Protein AF-A0A7V9DVL8-F1 (afdb_monomer)

Radius of gyration: 17.68 Å; Cα contacts (8 Å, |Δi|>4): 114; chains: 1; bounding box: 41×31×51 Å

Sequence (96 aa):
MAEYKSVVVWSRDGAAFTDNRYSRSHRWHFDGGVEVPASSSPHVIPVPMSVEAAVDPEEAFVASLSSCHMLWFLSIAARRGFVVDHYQDEAVGVMA

pLDDT: mean 96.34, std 3.74, range [75.19, 98.81]

Solvent-accessible surface area (backbone atoms only — not comparable to full-atom values): 6070 Å² total; per-residue (Å²): 136,88,86,88,64,75,48,78,50,74,70,69,87,85,45,65,61,92,78,71,68,40,67,43,53,30,37,38,37,39,87,90,72,52,72,42,59,25,18,45,45,58,90,81,39,54,73,82,28,20,39,89,93,29,52,22,66,69,58,51,52,44,50,52,52,52,49,53,51,48,55,53,50,51,56,52,38,52,77,70,72,49,85,80,92,76,87,87,82,90,83,82,77,86,89,132

Mean predicted aligned error: 3.15 Å

Foldseek 3Di:
DDDWDKDKDDDQVPPPPVVVQGAQWTWIAGPVGDIFTEGADCVVPNPPNTDPVGHHPQNVVQVVVVVVVVVVVVVVCVVVVHDDPDDDDPTDDDDD

Structure (mmCIF, N/CA/C/O backbone):
data_AF-A0A7V9DVL8-F1
#
_entry.id   AF-A0A7V9DVL8-F1
#
loop_
_atom_site.group_PDB
_atom_site.id
_atom_site.type_symbol
_atom_site.label_atom_id
_atom_site.label_alt_id
_atom_site.label_comp_id
_atom_site.label_asym_id
_atom_site.label_entity_id
_atom_site.label_seq_id
_atom_site.pdbx_PDB_ins_code
_atom_site.Cartn_x
_atom_site.Cartn_y
_atom_site.Cartn_z
_atom_site.occupancy
_atom_site.B_iso_or_equiv
_atom_site.auth_seq_id
_atom_site.auth_comp_id
_atom_site.auth_asym_id
_atom_site.auth_atom_id
_atom_site.pdbx_PDB_model_num
ATOM 1 N N . MET A 1 1 ? -6.594 22.025 8.265 1.00 75.19 1 MET A N 1
ATOM 2 C CA . MET A 1 1 ? -6.624 21.002 7.199 1.00 75.19 1 MET A CA 1
ATOM 3 C C . MET A 1 1 ? -5.408 20.122 7.383 1.00 75.19 1 MET A C 1
ATOM 5 O O . MET A 1 1 ? -4.374 20.653 7.768 1.00 75.19 1 MET A O 1
ATOM 9 N N . ALA A 1 2 ? -5.552 18.816 7.191 1.00 91.69 2 ALA A N 1
ATOM 10 C CA . ALA A 1 2 ? -4.414 17.907 7.139 1.00 91.69 2 ALA A CA 1
ATOM 11 C C . ALA A 1 2 ? -3.996 17.728 5.673 1.00 91.69 2 ALA A C 1
ATOM 13 O O . ALA A 1 2 ? -4.858 17.694 4.795 1.00 91.69 2 ALA A O 1
ATOM 14 N N . GLU A 1 3 ? -2.694 17.644 5.421 1.00 93.81 3 GLU A N 1
ATOM 15 C CA . GLU A 1 3 ? -2.133 17.278 4.119 1.00 93.81 3 GLU A CA 1
ATOM 16 C C . GLU A 1 3 ? -1.651 15.828 4.189 1.00 93.81 3 GLU A C 1
ATOM 18 O O . GLU A 1 3 ? -0.983 15.458 5.153 1.00 93.81 3 GLU A O 1
ATOM 23 N N . TYR A 1 4 ? -1.948 15.032 3.161 1.00 93.44 4 TYR A N 1
ATOM 24 C CA . TYR A 1 4 ? -1.483 13.650 3.028 1.00 93.44 4 TYR A CA 1
ATOM 25 C C . TYR A 1 4 ? -0.553 13.570 1.822 1.00 93.44 4 TYR A C 1
ATOM 27 O O . TYR A 1 4 ? -0.931 13.982 0.724 1.00 93.44 4 TYR A O 1
ATOM 35 N N . LYS A 1 5 ? 0.681 13.103 2.031 1.00 94.38 5 LYS A N 1
ATOM 36 C CA . LYS A 1 5 ? 1.742 13.131 1.017 1.00 94.38 5 LYS A CA 1
ATOM 37 C C . LYS A 1 5 ? 2.255 11.728 0.735 1.00 94.38 5 LYS A C 1
ATOM 39 O O . LYS A 1 5 ? 2.477 10.944 1.652 1.00 94.38 5 LYS A O 1
ATOM 44 N N . SER A 1 6 ? 2.507 11.464 -0.540 1.00 96.44 6 SER A N 1
ATOM 45 C CA . SER A 1 6 ? 3.217 10.285 -1.027 1.00 96.44 6 SER A CA 1
ATOM 46 C C . SER A 1 6 ? 4.260 10.720 -2.049 1.00 96.44 6 SER A C 1
ATOM 48 O O . SER A 1 6 ? 3.981 11.581 -2.888 1.00 96.44 6 SER A O 1
ATOM 50 N N . VAL A 1 7 ? 5.442 10.114 -2.014 1.00 98.19 7 VAL A N 1
ATOM 51 C CA . VAL A 1 7 ? 6.477 10.298 -3.040 1.00 98.19 7 VAL A CA 1
ATOM 52 C C . VAL A 1 7 ? 6.571 9.021 -3.863 1.00 98.19 7 VAL A C 1
ATOM 54 O O . VAL A 1 7 ? 6.811 7.950 -3.317 1.00 98.19 7 VAL A O 1
ATOM 57 N N . VAL A 1 8 ? 6.389 9.134 -5.177 1.00 98.31 8 VAL A N 1
ATOM 58 C CA . VAL A 1 8 ? 6.447 8.007 -6.116 1.00 98.31 8 VAL A CA 1
ATOM 59 C C . VAL A 1 8 ? 7.752 8.096 -6.898 1.00 98.31 8 VAL A C 1
ATOM 61 O O . VAL A 1 8 ? 8.010 9.106 -7.554 1.00 98.31 8 VAL A O 1
ATOM 64 N N . VAL A 1 9 ? 8.586 7.059 -6.817 1.00 98.44 9 VAL A N 1
ATOM 65 C CA . VAL A 1 9 ? 9.924 7.042 -7.424 1.00 98.44 9 VAL A CA 1
ATOM 66 C C . VAL A 1 9 ? 10.057 5.859 -8.369 1.00 98.44 9 VAL A C 1
ATOM 68 O O . VAL A 1 9 ? 10.034 4.706 -7.943 1.00 98.44 9 VAL A O 1
ATOM 71 N N . TRP A 1 10 ? 10.255 6.162 -9.650 1.00 98.44 10 TRP A N 1
ATOM 72 C CA . TRP A 1 10 ? 10.603 5.201 -10.693 1.00 98.44 10 TRP A CA 1
ATOM 73 C C . TRP A 1 10 ? 11.944 5.588 -11.323 1.00 98.44 10 TRP A C 1
ATOM 75 O O . TRP A 1 10 ? 12.218 6.773 -11.533 1.00 98.44 10 TRP A O 1
ATOM 85 N N . SER A 1 11 ? 12.767 4.596 -11.657 1.00 97.44 11 SER A N 1
ATOM 86 C CA . SER A 1 11 ? 14.027 4.781 -12.375 1.00 97.44 11 SER A CA 1
ATOM 87 C C . SER A 1 11 ? 14.098 3.863 -13.592 1.00 97.44 11 SER A C 1
ATOM 89 O O . SER A 1 11 ? 13.636 2.728 -13.582 1.00 97.44 11 SER A O 1
ATOM 91 N N . ARG A 1 12 ? 14.701 4.366 -14.676 1.00 96.56 12 ARG A N 1
ATOM 92 C CA . ARG A 1 12 ? 14.847 3.616 -15.935 1.00 96.56 12 ARG A CA 1
ATOM 93 C C . ARG A 1 12 ? 15.810 2.434 -15.819 1.00 96.56 12 ARG A C 1
ATOM 95 O O . ARG A 1 12 ? 15.747 1.529 -16.643 1.00 96.56 12 ARG A O 1
ATOM 102 N N . ASP A 1 13 ? 16.761 2.505 -14.889 1.00 94.25 13 ASP 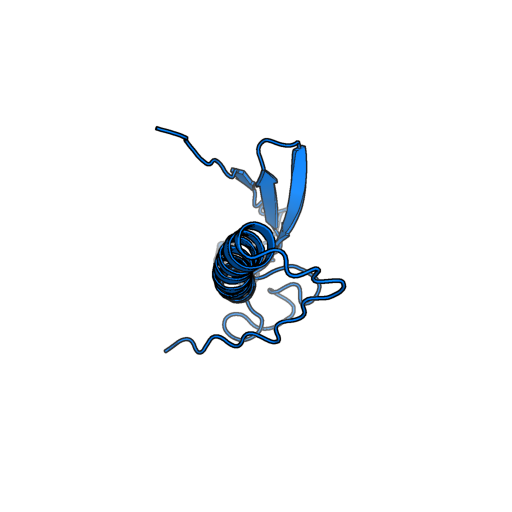A N 1
ATOM 103 C CA . ASP A 1 13 ? 17.800 1.492 -14.652 1.00 94.25 13 ASP A CA 1
ATOM 104 C C . ASP A 1 13 ? 18.501 1.015 -15.937 1.00 94.25 13 ASP A C 1
ATOM 106 O O . ASP A 1 13 ? 18.787 -0.159 -16.144 1.00 94.25 13 ASP A O 1
ATOM 110 N N . GLY A 1 14 ? 18.757 1.958 -16.850 1.00 94.19 14 GLY A N 1
ATOM 111 C CA . GLY A 1 14 ? 19.432 1.693 -18.122 1.00 94.19 14 GLY A CA 1
ATOM 112 C C . GLY A 1 14 ? 18.562 1.064 -19.218 1.00 94.19 14 GLY A C 1
ATOM 113 O O . GLY A 1 14 ? 19.019 1.009 -20.359 1.00 94.19 14 GLY A O 1
ATOM 114 N N . ALA A 1 15 ? 17.311 0.683 -18.939 1.00 95.31 15 ALA A N 1
ATOM 115 C CA . ALA A 1 15 ? 16.405 0.071 -19.914 1.00 95.31 15 ALA A CA 1
ATOM 116 C C . ALA A 1 15 ? 16.156 0.966 -21.141 1.00 95.31 15 ALA A C 1
ATOM 118 O O . ALA A 1 15 ? 16.073 2.194 -21.025 1.00 95.31 15 ALA A O 1
ATOM 119 N N . ALA A 1 16 ? 16.000 0.372 -22.326 1.00 95.75 16 ALA A N 1
ATOM 120 C CA . ALA A 1 16 ? 15.565 1.109 -23.509 1.00 95.75 16 ALA A CA 1
ATOM 121 C C . ALA A 1 16 ? 14.125 1.596 -23.278 1.00 95.75 16 ALA A C 1
ATOM 123 O O . ALA A 1 16 ? 13.196 0.810 -23.256 1.00 95.75 16 ALA A O 1
ATOM 124 N N . PHE A 1 17 ? 13.931 2.889 -23.019 1.00 96.38 17 PHE A N 1
ATOM 125 C CA . PHE A 1 17 ? 12.622 3.395 -22.589 1.00 96.38 17 PHE A CA 1
ATOM 126 C C . PHE A 1 17 ? 11.619 3.474 -23.744 1.00 96.38 17 PHE A C 1
ATOM 128 O O . PHE A 1 17 ? 10.450 3.125 -23.604 1.00 96.38 17 PHE A O 1
ATOM 135 N N . THR A 1 18 ? 12.091 3.911 -24.909 1.00 97.00 18 THR A N 1
ATOM 136 C CA . THR A 1 18 ? 11.251 4.209 -26.073 1.00 97.00 18 THR A CA 1
ATOM 137 C C . THR A 1 18 ? 10.719 2.972 -26.791 1.00 97.00 18 THR A C 1
ATOM 139 O O . THR A 1 18 ? 9.861 3.112 -27.655 1.00 97.00 18 THR A O 1
ATOM 142 N N . ASP A 1 19 ? 11.182 1.769 -26.437 1.00 96.06 19 ASP A N 1
ATOM 143 C CA . ASP A 1 19 ? 10.617 0.515 -26.947 1.00 96.06 19 ASP A CA 1
ATOM 144 C C . ASP A 1 19 ? 9.407 0.025 -26.128 1.00 96.06 19 ASP A C 1
ATOM 146 O O . ASP A 1 19 ? 8.808 -0.995 -26.462 1.00 96.06 19 ASP A O 1
ATOM 150 N N . ASN A 1 20 ? 9.045 0.767 -25.071 1.00 94.94 20 ASN A N 1
ATOM 151 C CA . ASN A 1 20 ? 7.929 0.508 -24.166 1.00 94.94 20 ASN A CA 1
ATOM 152 C C . ASN A 1 20 ? 8.023 -0.806 -23.359 1.00 94.94 20 ASN A C 1
ATOM 154 O O . ASN A 1 20 ? 7.037 -1.220 -22.746 1.00 94.94 20 ASN A O 1
ATOM 158 N N . ARG A 1 21 ? 9.195 -1.451 -23.288 1.00 95.00 21 ARG A N 1
ATOM 159 C CA . ARG A 1 21 ? 9.416 -2.727 -22.571 1.00 95.00 21 ARG A CA 1
ATOM 160 C C . ARG A 1 21 ? 10.155 -2.580 -21.239 1.00 95.00 21 ARG A C 1
ATOM 162 O O . ARG A 1 21 ? 10.619 -3.566 -20.675 1.00 95.00 21 ARG A O 1
ATOM 169 N N . TYR A 1 22 ? 10.276 -1.360 -20.725 1.00 96.12 22 TYR A N 1
ATOM 170 C CA . TYR A 1 22 ? 10.902 -1.087 -19.430 1.00 96.12 22 TYR A CA 1
ATOM 171 C C . TYR A 1 22 ? 10.104 -1.690 -18.255 1.00 96.12 22 TYR A C 1
ATOM 173 O O . TYR A 1 22 ? 8.904 -1.936 -18.359 1.00 96.12 22 TYR A O 1
ATOM 181 N N . SER A 1 23 ? 10.753 -1.921 -17.113 1.00 96.62 23 SER A N 1
ATOM 182 C CA . SER A 1 23 ? 10.055 -2.387 -15.907 1.00 96.62 23 SER A CA 1
ATOM 183 C C . SER A 1 23 ? 9.170 -1.286 -15.328 1.00 96.62 23 SER A C 1
ATOM 185 O O . SER A 1 23 ? 9.591 -0.134 -15.235 1.00 96.62 23 SER A O 1
ATOM 187 N N . ARG A 1 24 ? 7.955 -1.634 -14.904 1.00 97.62 24 ARG A N 1
ATOM 188 C CA . ARG A 1 24 ? 7.038 -0.747 -14.176 1.00 97.62 24 ARG A CA 1
ATOM 189 C C . ARG A 1 24 ? 7.245 -0.823 -12.666 1.00 97.62 24 ARG A C 1
ATOM 191 O O . ARG A 1 24 ? 6.515 -0.171 -11.930 1.00 97.62 24 ARG A O 1
ATOM 198 N N . SER A 1 25 ? 8.233 -1.589 -12.198 1.00 97.81 25 SER A N 1
ATOM 199 C CA . SER A 1 25 ? 8.653 -1.595 -10.795 1.00 97.81 25 SER A CA 1
ATOM 200 C C . SER A 1 25 ? 9.044 -0.192 -10.339 1.00 97.81 25 SER A C 1
ATOM 202 O O . SER A 1 25 ? 9.848 0.479 -10.985 1.00 97.81 25 SER A O 1
ATOM 204 N N . HIS A 1 26 ? 8.466 0.254 -9.236 1.00 98.44 26 HIS A N 1
ATOM 205 C CA . HIS A 1 26 ? 8.732 1.545 -8.621 1.00 98.44 26 HIS A CA 1
ATOM 206 C C . HIS A 1 26 ? 8.444 1.467 -7.120 1.00 98.44 26 HIS A C 1
ATOM 208 O O . HIS A 1 26 ? 8.091 0.409 -6.596 1.00 98.44 26 HIS A O 1
ATOM 214 N N . ARG A 1 27 ? 8.642 2.574 -6.401 1.00 98.44 27 ARG A N 1
ATOM 215 C CA . ARG A 1 27 ? 8.420 2.623 -4.951 1.00 98.44 27 ARG A CA 1
ATOM 216 C C . ARG A 1 27 ? 7.556 3.804 -4.552 1.00 98.44 27 ARG A C 1
ATOM 218 O O . ARG A 1 27 ? 7.674 4.888 -5.131 1.00 98.44 27 ARG A O 1
ATOM 225 N N . TRP A 1 28 ? 6.702 3.587 -3.560 1.00 98.56 28 TRP A N 1
ATOM 226 C CA . TRP A 1 28 ? 5.948 4.637 -2.880 1.00 98.56 28 TRP A CA 1
ATOM 227 C C . TRP A 1 28 ? 6.565 4.878 -1.510 1.00 98.56 28 TRP A C 1
ATOM 229 O O . TRP A 1 28 ? 6.734 3.940 -0.738 1.00 98.56 28 TRP A O 1
ATOM 239 N N . HIS A 1 29 ? 6.876 6.131 -1.200 1.00 98.06 29 HIS A N 1
ATOM 240 C CA . HIS A 1 29 ? 7.333 6.549 0.117 1.00 98.06 29 HIS A CA 1
ATOM 241 C C . HIS A 1 29 ? 6.254 7.381 0.796 1.00 98.06 29 HIS A C 1
ATOM 243 O O . HIS A 1 29 ? 5.733 8.338 0.212 1.00 98.06 29 HIS A O 1
ATOM 249 N N . PHE A 1 30 ? 5.971 7.043 2.047 1.00 97.00 30 PHE A N 1
ATOM 250 C CA . PHE A 1 30 ? 5.032 7.761 2.897 1.00 97.00 30 PHE A CA 1
ATOM 251 C C . PHE A 1 30 ? 5.775 8.532 3.992 1.00 97.00 30 PHE A C 1
ATOM 253 O O . PHE A 1 30 ? 6.923 8.235 4.329 1.00 97.00 30 PHE A O 1
ATOM 260 N N . ASP A 1 31 ? 5.119 9.545 4.544 1.00 92.12 31 ASP A N 1
ATOM 261 C CA . ASP A 1 31 ? 5.666 10.477 5.537 1.00 92.12 31 ASP A CA 1
ATOM 262 C C . ASP A 1 31 ? 6.196 9.805 6.816 1.00 92.12 31 ASP A C 1
ATOM 264 O O . ASP A 1 31 ? 7.184 10.264 7.387 1.00 92.12 31 ASP A O 1
ATOM 268 N N . GLY A 1 32 ? 5.602 8.684 7.226 1.00 91.31 32 GLY A N 1
ATOM 269 C CA . GLY A 1 32 ? 6.066 7.853 8.342 1.00 91.31 32 GLY A CA 1
ATOM 270 C C . GLY A 1 32 ? 7.326 7.019 8.063 1.00 91.31 32 GLY A C 1
ATOM 271 O O . GLY A 1 32 ? 7.724 6.231 8.918 1.00 91.31 32 GLY A O 1
ATOM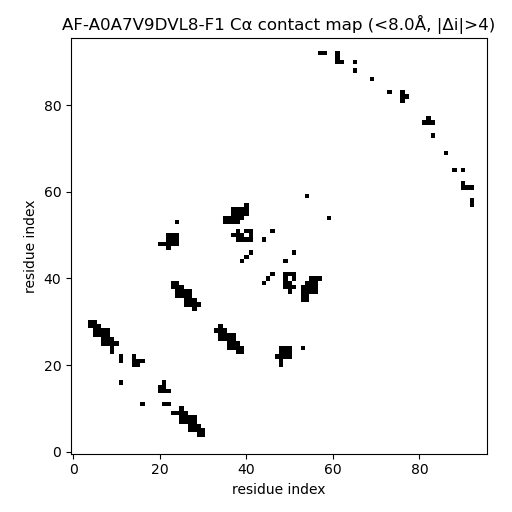 272 N N . GLY A 1 33 ? 7.942 7.148 6.882 1.00 93.69 33 GLY A N 1
ATOM 273 C CA . GLY A 1 33 ? 9.141 6.401 6.481 1.00 93.69 33 GLY A CA 1
ATOM 274 C C . GLY A 1 33 ? 8.867 5.015 5.888 1.00 93.69 33 GLY A C 1
ATOM 275 O O . GLY A 1 33 ? 9.811 4.293 5.576 1.00 93.69 33 GLY A O 1
ATOM 276 N N . VAL A 1 34 ? 7.595 4.641 5.715 1.00 97.00 34 VAL A N 1
ATOM 277 C CA . VAL A 1 34 ? 7.205 3.385 5.061 1.00 97.00 34 VAL A CA 1
ATOM 278 C C . VAL A 1 34 ? 7.482 3.477 3.564 1.00 97.00 34 VAL A C 1
ATOM 280 O O . VAL A 1 34 ? 7.109 4.454 2.911 1.00 97.00 34 VAL A O 1
ATOM 283 N N . GLU A 1 35 ? 8.104 2.431 3.029 1.00 97.75 35 GLU A N 1
ATOM 284 C CA . GLU A 1 35 ? 8.314 2.228 1.601 1.00 97.75 35 GLU A CA 1
ATOM 285 C C . GLU A 1 35 ? 7.491 1.020 1.138 1.00 97.75 35 GLU A C 1
ATOM 287 O O . GLU A 1 35 ? 7.559 -0.049 1.745 1.00 97.75 35 GLU A O 1
ATOM 292 N N . VAL A 1 36 ? 6.709 1.192 0.072 1.00 98.12 36 VAL A N 1
ATOM 293 C CA . VAL A 1 36 ? 5.897 0.129 -0.532 1.00 98.12 36 VAL A CA 1
ATOM 294 C C . VAL A 1 36 ? 6.417 -0.151 -1.944 1.00 98.12 36 VAL A C 1
ATOM 296 O O . VAL A 1 36 ? 6.428 0.766 -2.774 1.00 98.12 36 VAL A O 1
ATOM 299 N N . PRO A 1 37 ? 6.854 -1.389 -2.240 1.00 98.25 37 PRO A N 1
ATOM 300 C CA . PRO A 1 37 ? 7.109 -1.823 -3.607 1.00 98.25 37 PRO A CA 1
ATOM 301 C C . PRO A 1 37 ? 5.818 -1.773 -4.420 1.00 98.25 37 PRO A C 1
ATOM 303 O O . PRO A 1 37 ? 4.809 -2.352 -4.014 1.00 98.25 37 PRO A O 1
ATOM 306 N N . ALA A 1 38 ? 5.868 -1.111 -5.571 1.00 98.44 38 ALA A N 1
ATOM 307 C CA . ALA A 1 38 ? 4.712 -0.917 -6.429 1.00 98.44 38 ALA A CA 1
ATOM 308 C C . ALA A 1 38 ? 5.012 -1.252 -7.895 1.00 98.44 38 ALA A C 1
ATOM 310 O O . ALA A 1 38 ? 6.159 -1.203 -8.355 1.00 98.44 38 ALA A O 1
ATOM 311 N N . SER A 1 39 ? 3.974 -1.605 -8.647 1.00 98.38 39 SER A N 1
ATOM 312 C CA . SER A 1 39 ? 4.062 -1.842 -10.088 1.00 98.38 39 SER A CA 1
ATOM 313 C C . SER A 1 39 ? 2.777 -1.438 -10.803 1.00 9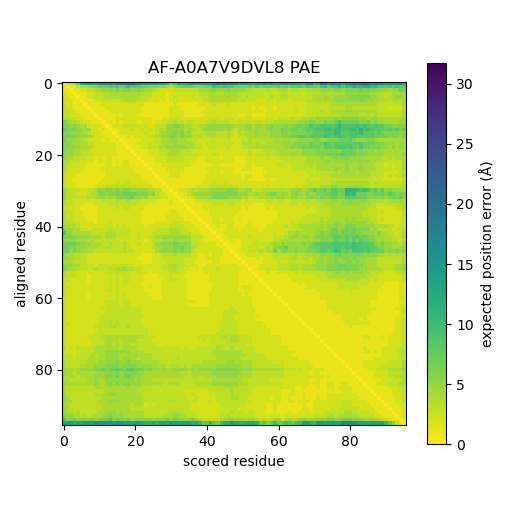8.38 39 SER A C 1
ATOM 315 O O . SER A 1 39 ? 1.873 -0.885 -10.195 1.00 98.38 39 SER A O 1
ATOM 317 N N . SER A 1 40 ? 2.714 -1.651 -12.1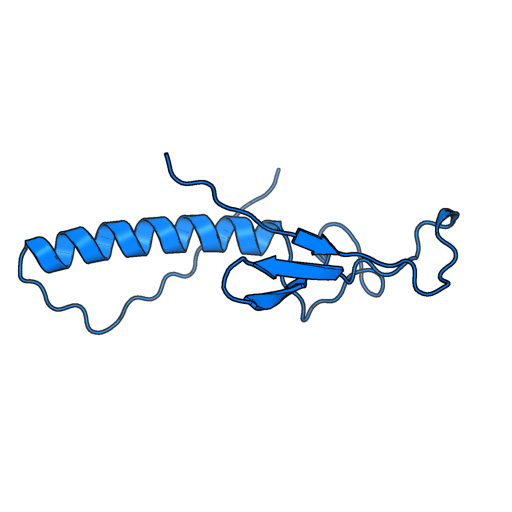15 1.00 97.00 40 SER A N 1
ATOM 318 C CA . SER A 1 40 ? 1.441 -1.652 -12.839 1.00 97.00 40 SER A CA 1
ATOM 319 C C . SER A 1 40 ? 0.718 -2.979 -12.644 1.00 97.00 40 SER A C 1
ATOM 321 O O . SER A 1 40 ? 1.373 -4.009 -12.487 1.00 97.00 40 SER A O 1
ATOM 323 N N . SER A 1 41 ? -0.610 -2.968 -12.767 1.00 95.44 41 SER A N 1
ATOM 324 C CA . SER A 1 41 ? -1.387 -4.203 -12.730 1.00 95.44 41 SER A CA 1
ATOM 325 C C . SER A 1 41 ? -1.023 -5.139 -13.894 1.00 95.44 41 SER A C 1
ATOM 327 O O . SER A 1 41 ? -0.987 -4.688 -15.052 1.00 95.44 41 SER A O 1
ATOM 329 N N . PRO A 1 42 ? -0.819 -6.449 -13.643 1.00 94.06 42 PRO A N 1
ATOM 330 C CA . PRO A 1 42 ? -0.650 -7.463 -14.686 1.00 94.06 42 PRO A CA 1
ATOM 331 C C . PRO A 1 42 ? -1.822 -7.534 -15.677 1.00 94.06 42 PRO A C 1
ATOM 333 O O . PRO A 1 42 ? -1.637 -7.955 -16.820 1.00 94.06 42 PRO A O 1
ATOM 336 N N . HIS A 1 43 ? -3.016 -7.094 -15.262 1.00 91.44 43 HIS A N 1
ATOM 337 C CA . HIS A 1 43 ? -4.206 -7.023 -16.115 1.00 91.44 43 HIS A CA 1
ATOM 338 C C . HIS A 1 43 ? -4.106 -5.952 -17.208 1.00 91.44 43 HIS A C 1
ATOM 340 O O . HIS A 1 43 ? -4.730 -6.093 -18.259 1.00 91.44 43 HIS A O 1
ATOM 346 N N . VAL A 1 44 ? -3.321 -4.896 -16.975 1.00 91.12 44 VAL A N 1
ATOM 347 C CA . VAL A 1 44 ? -3.138 -3.778 -17.914 1.00 91.12 44 VAL A CA 1
ATOM 348 C C . VAL A 1 44 ? -1.821 -3.919 -18.671 1.00 91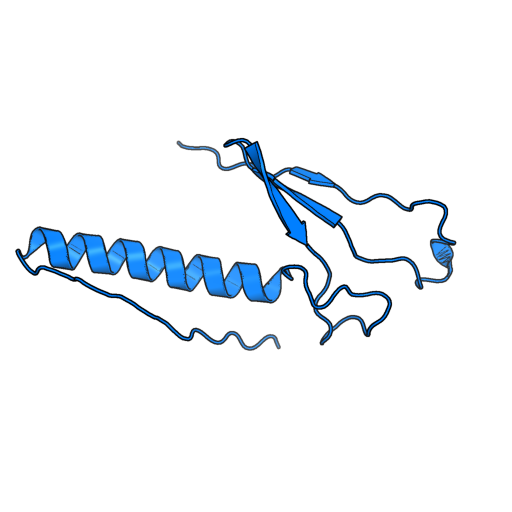.12 44 VAL A C 1
ATOM 350 O O . VAL A 1 44 ? -1.778 -3.766 -19.891 1.00 91.12 44 VAL A O 1
ATOM 353 N N . ILE A 1 45 ? -0.737 -4.227 -17.956 1.00 93.56 45 ILE A N 1
ATOM 354 C CA . ILE A 1 45 ? 0.601 -4.408 -18.520 1.00 93.56 45 ILE A CA 1
ATOM 355 C C . ILE A 1 45 ? 1.076 -5.830 -18.195 1.00 93.56 45 ILE A C 1
ATOM 357 O O . ILE A 1 45 ? 1.278 -6.142 -17.024 1.00 93.56 45 ILE A O 1
ATOM 361 N N . PRO A 1 46 ? 1.314 -6.696 -19.194 1.00 92.88 46 PRO A N 1
ATOM 362 C CA . PRO A 1 46 ? 1.741 -8.066 -18.934 1.00 92.88 46 PRO A CA 1
ATOM 363 C C . PRO A 1 46 ? 3.120 -8.175 -18.271 1.00 92.88 46 PRO A C 1
ATOM 365 O O . PRO A 1 46 ? 4.024 -7.357 -18.476 1.00 92.88 46 PRO A O 1
ATOM 368 N N . VAL A 1 47 ? 3.318 -9.272 -17.547 1.00 92.75 47 VAL A N 1
ATOM 369 C CA . VAL A 1 47 ? 4.641 -9.763 -17.132 1.00 92.75 47 VAL A CA 1
ATOM 370 C C . VAL A 1 47 ? 5.505 -10.002 -18.390 1.00 92.75 47 VAL A C 1
ATOM 372 O O . VAL A 1 47 ? 4.980 -10.472 -19.403 1.00 92.75 47 VAL A O 1
ATOM 375 N N . PRO A 1 48 ? 6.814 -9.665 -18.395 1.00 93.38 48 PRO A N 1
ATOM 376 C CA . PRO A 1 48 ? 7.659 -9.289 -17.255 1.00 93.38 48 PRO A CA 1
ATOM 377 C C . PRO A 1 48 ? 7.783 -7.780 -16.997 1.00 93.38 48 PRO A C 1
ATOM 379 O O . PRO A 1 48 ? 8.648 -7.365 -16.230 1.00 93.38 48 PRO A O 1
ATOM 382 N N . MET A 1 49 ? 6.978 -6.939 -17.654 1.00 95.69 49 MET A N 1
ATOM 383 C CA . MET A 1 49 ? 7.055 -5.487 -17.445 1.00 95.69 49 MET A CA 1
ATOM 384 C C . MET A 1 49 ? 6.426 -5.079 -16.108 1.00 95.69 49 MET A C 1
ATOM 386 O O . MET A 1 49 ? 6.922 -4.150 -15.474 1.00 95.69 49 MET A O 1
ATOM 390 N N . SER A 1 50 ? 5.381 -5.783 -15.675 1.00 96.38 50 SER A N 1
ATOM 391 C CA . SER A 1 50 ? 4.804 -5.676 -14.330 1.00 96.38 50 SER A CA 1
ATOM 392 C C . SER A 1 50 ? 5.476 -6.639 -13.353 1.00 96.38 50 SER A C 1
ATOM 394 O O . SER A 1 50 ? 5.975 -7.694 -13.751 1.00 96.38 50 SER A O 1
ATOM 396 N N . VAL A 1 51 ? 5.462 -6.286 -12.069 1.00 96.06 51 VAL A N 1
ATOM 397 C CA . VAL A 1 51 ? 5.974 -7.111 -10.968 1.00 96.06 51 VAL A CA 1
ATOM 398 C C . VAL A 1 51 ? 4.796 -7.585 -10.124 1.00 96.06 51 VAL A C 1
ATOM 400 O O . VAL A 1 51 ? 4.261 -6.808 -9.348 1.00 96.06 51 VAL A O 1
ATOM 403 N N . GLU A 1 52 ? 4.420 -8.860 -10.253 1.00 93.25 52 GLU A N 1
ATOM 404 C CA . GLU A 1 52 ? 3.234 -9.439 -9.586 1.00 93.25 52 GLU A CA 1
ATOM 405 C C . GLU A 1 52 ? 3.300 -9.399 -8.053 1.00 93.25 52 GLU A C 1
ATOM 407 O O . GLU A 1 52 ? 2.275 -9.383 -7.389 1.00 93.25 52 GLU A O 1
ATOM 412 N N . ALA A 1 53 ? 4.503 -9.389 -7.474 1.00 95.06 53 ALA A N 1
ATOM 413 C CA . ALA A 1 53 ? 4.682 -9.331 -6.023 1.00 95.06 53 ALA A CA 1
ATOM 414 C C . ALA A 1 53 ? 4.572 -7.907 -5.440 1.00 95.06 53 ALA A C 1
ATOM 416 O O . ALA A 1 53 ? 4.719 -7.735 -4.230 1.00 95.06 53 ALA A O 1
ATOM 417 N N . ALA A 1 54 ? 4.408 -6.886 -6.285 1.00 96.94 54 ALA A N 1
ATOM 418 C CA . ALA A 1 54 ? 4.330 -5.488 -5.884 1.00 96.94 54 ALA A CA 1
ATOM 419 C C . ALA A 1 54 ? 2.886 -4.987 -5.986 1.00 96.94 54 ALA A C 1
ATOM 421 O O . ALA A 1 54 ? 2.154 -5.410 -6.873 1.00 96.94 54 ALA A O 1
ATOM 422 N N . VAL A 1 55 ? 2.512 -4.056 -5.109 1.00 97.88 55 VAL A N 1
ATOM 423 C CA . VAL A 1 55 ? 1.156 -3.493 -5.080 1.00 97.88 55 VAL A CA 1
ATOM 424 C C . VAL A 1 55 ? 0.896 -2.704 -6.359 1.00 97.88 55 VAL A C 1
ATOM 426 O O . VAL A 1 55 ? 1.720 -1.867 -6.747 1.00 97.88 55 VAL A O 1
ATOM 429 N N . ASP A 1 56 ? -0.249 -2.926 -6.998 1.00 97.94 56 ASP A N 1
ATOM 430 C CA . ASP A 1 56 ? -0.699 -2.072 -8.097 1.00 97.94 56 ASP A CA 1
ATOM 431 C C . ASP A 1 56 ? -1.660 -0.951 -7.627 1.00 97.94 56 ASP A C 1
ATOM 433 O O . ASP A 1 56 ? -2.204 -0.999 -6.515 1.00 97.94 56 ASP A O 1
ATOM 437 N N . PRO A 1 57 ? -1.829 0.138 -8.407 1.00 97.62 57 PRO A N 1
ATOM 438 C CA . PRO A 1 57 ? -2.699 1.247 -8.023 1.00 97.62 57 PRO A CA 1
ATOM 439 C C . PRO A 1 57 ? -4.162 0.839 -7.840 1.00 97.62 57 PRO A C 1
ATOM 441 O O . PRO A 1 57 ? -4.846 1.402 -6.983 1.00 97.62 57 PRO A O 1
ATOM 444 N N . GLU A 1 58 ? -4.646 -0.111 -8.637 1.00 97.75 58 GLU A N 1
ATOM 445 C CA . GLU A 1 58 ? -6.021 -0.595 -8.589 1.00 97.75 58 GLU A CA 1
ATOM 446 C C . GLU A 1 58 ? -6.297 -1.345 -7.273 1.00 97.75 58 GLU A C 1
ATOM 448 O O . GLU A 1 58 ? -7.273 -1.036 -6.581 1.00 97.75 58 GLU A O 1
ATOM 453 N N . GLU A 1 59 ? -5.405 -2.251 -6.870 1.00 97.62 59 GLU A N 1
ATOM 454 C CA . GLU A 1 59 ? -5.421 -2.942 -5.576 1.00 97.62 59 GLU A CA 1
ATOM 455 C C . GLU A 1 59 ? -5.330 -1.951 -4.412 1.00 97.62 59 GLU A C 1
ATOM 457 O O . GLU A 1 59 ? -6.130 -2.009 -3.473 1.00 97.62 59 GLU A O 1
ATOM 462 N N . ALA A 1 60 ? -4.395 -0.996 -4.478 1.00 97.88 60 ALA A N 1
ATOM 463 C CA . ALA A 1 60 ? -4.229 0.023 -3.442 1.00 97.88 60 ALA A CA 1
ATOM 464 C C . ALA A 1 60 ? -5.476 0.902 -3.286 1.00 97.88 60 ALA A C 1
ATOM 466 O O . ALA A 1 60 ? -5.850 1.266 -2.167 1.00 97.88 60 ALA A O 1
ATOM 467 N N . PHE A 1 61 ? -6.149 1.228 -4.392 1.00 97.81 61 PHE A N 1
ATOM 468 C CA . PHE A 1 61 ? -7.387 1.997 -4.371 1.00 97.81 61 PHE A CA 1
ATOM 469 C C . PHE A 1 61 ? -8.505 1.233 -3.654 1.00 97.81 61 PHE A C 1
ATOM 471 O O . PHE A 1 61 ? -9.114 1.776 -2.726 1.00 97.81 61 PHE A O 1
ATOM 478 N N . VAL A 1 62 ? -8.720 -0.038 -4.007 1.00 98.44 62 VAL A N 1
ATOM 479 C CA . VAL A 1 62 ? -9.703 -0.914 -3.344 1.00 98.44 62 VAL A CA 1
ATOM 480 C C . VAL A 1 62 ? -9.391 -1.054 -1.853 1.00 98.44 62 VAL A C 1
ATOM 482 O O . VAL A 1 62 ? -10.271 -0.839 -1.014 1.00 98.44 62 VAL A O 1
ATOM 485 N N . ALA A 1 63 ? -8.129 -1.323 -1.509 1.00 98.38 63 ALA A N 1
ATOM 486 C CA . ALA A 1 63 ? -7.681 -1.452 -0.126 1.00 98.38 63 ALA A CA 1
ATOM 487 C C . ALA A 1 63 ? -7.912 -0.164 0.682 1.00 98.38 63 ALA A C 1
ATOM 489 O O . ALA A 1 63 ? -8.365 -0.225 1.826 1.00 98.38 63 ALA A O 1
ATOM 490 N N . SER A 1 64 ? -7.654 1.010 0.093 1.00 98.19 64 SER A N 1
ATOM 491 C CA . SER A 1 64 ? -7.849 2.300 0.767 1.00 98.19 64 SER A CA 1
ATOM 492 C C . SER A 1 64 ? -9.313 2.546 1.147 1.00 98.19 64 SER A C 1
ATOM 494 O O . SER A 1 64 ? -9.597 3.012 2.252 1.00 98.19 64 SER A O 1
ATOM 496 N N . LEU A 1 65 ? -10.253 2.181 0.269 1.00 98.50 65 LEU A N 1
ATOM 497 C CA . LEU A 1 65 ? -11.687 2.344 0.506 1.00 98.50 65 LEU A CA 1
ATOM 498 C C . LEU A 1 65 ? -12.200 1.356 1.553 1.00 98.50 65 LEU A C 1
ATOM 500 O O . LEU A 1 65 ? -12.887 1.769 2.492 1.00 98.50 65 LEU A O 1
ATOM 504 N N . SER A 1 66 ? -11.831 0.079 1.420 1.00 98.75 66 SER A N 1
ATOM 505 C CA . SER A 1 66 ? -12.177 -0.961 2.395 1.00 98.75 66 SER A CA 1
ATOM 506 C C . SER A 1 66 ? -11.644 -0.609 3.791 1.00 98.75 66 SER A C 1
ATOM 508 O O . SER A 1 66 ? -12.399 -0.597 4.766 1.00 98.75 66 SER A O 1
ATOM 510 N N . SER A 1 67 ? -10.383 -0.173 3.886 1.00 98.69 67 SER A N 1
ATOM 511 C CA . SER A 1 67 ? -9.761 0.255 5.146 1.00 98.69 67 SER A CA 1
ATOM 512 C C . SER A 1 67 ? -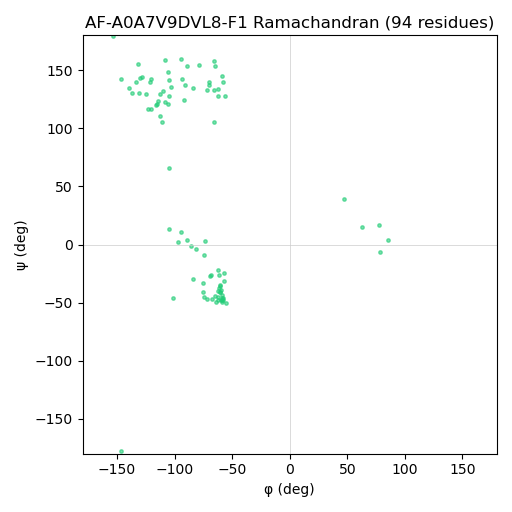10.457 1.471 5.771 1.00 98.69 67 SER A C 1
ATOM 514 O O . SER A 1 67 ? -10.778 1.466 6.962 1.00 98.69 67 SER A O 1
ATOM 516 N N . CYS A 1 68 ? -10.780 2.499 4.978 1.00 98.44 68 CYS A N 1
ATOM 517 C CA . CYS A 1 68 ? -11.537 3.660 5.456 1.00 98.44 68 CYS A CA 1
ATOM 518 C C . CYS A 1 68 ? -12.914 3.265 6.012 1.00 98.44 68 CYS A C 1
ATOM 520 O O . CYS A 1 68 ? -13.317 3.749 7.075 1.00 98.44 68 CYS A O 1
ATOM 522 N N . HIS A 1 69 ? -13.628 2.369 5.326 1.00 98.69 69 HIS A N 1
ATOM 523 C CA . HIS A 1 69 ? -14.911 1.851 5.794 1.00 98.69 69 HIS A CA 1
ATOM 524 C C . HIS A 1 69 ? -14.767 1.033 7.087 1.00 98.69 69 HIS A C 1
ATOM 526 O O . HIS A 1 69 ? -15.531 1.250 8.031 1.00 98.69 69 HIS A O 1
ATOM 532 N N . MET A 1 70 ? -13.761 0.158 7.179 1.00 98.75 70 MET A N 1
ATOM 533 C CA . MET A 1 70 ? -13.444 -0.592 8.397 1.00 98.75 70 MET A CA 1
ATOM 534 C C . MET A 1 70 ? -13.218 0.350 9.586 1.00 98.75 70 MET A C 1
ATOM 536 O O . MET A 1 70 ? -13.838 0.177 10.634 1.00 98.75 70 MET A O 1
ATOM 540 N N . LEU A 1 71 ? -12.371 1.374 9.437 1.00 98.81 71 LEU A N 1
ATOM 541 C CA . LEU A 1 71 ? -12.077 2.334 10.509 1.00 98.81 71 LEU A CA 1
ATOM 542 C C . LEU A 1 71 ? -13.335 3.083 10.966 1.00 98.81 71 LEU A C 1
ATOM 544 O O . LEU A 1 71 ? -13.557 3.268 12.167 1.00 98.81 71 LEU A O 1
ATOM 548 N N .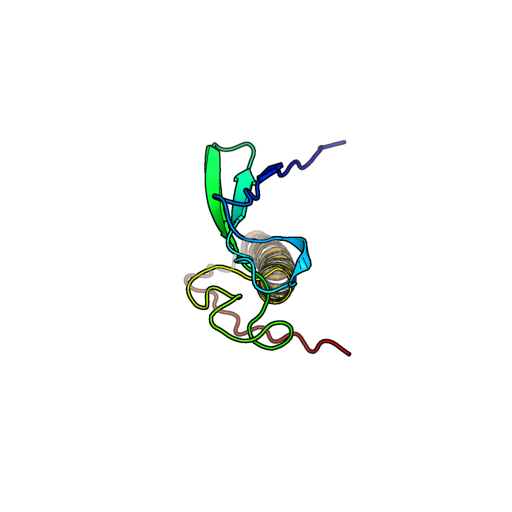 TRP A 1 72 ? -14.193 3.469 10.021 1.00 98.56 72 TRP A N 1
ATOM 549 C CA . TRP A 1 72 ? -15.487 4.068 10.328 1.00 98.56 72 TRP A CA 1
ATOM 550 C C . TRP A 1 72 ? -16.395 3.102 11.106 1.00 98.56 72 TRP A C 1
ATOM 552 O O . TRP A 1 72 ? -16.917 3.477 12.161 1.00 98.56 72 TRP A O 1
ATOM 562 N N . PHE A 1 73 ? -16.529 1.851 10.659 1.00 98.75 73 PHE A N 1
ATOM 563 C CA . PHE A 1 73 ? -17.316 0.816 11.335 1.00 98.75 73 PHE A CA 1
ATOM 564 C C . PHE A 1 73 ? -16.823 0.551 12.765 1.00 98.75 73 PHE A C 1
ATOM 566 O O . PHE A 1 73 ? -17.616 0.595 13.711 1.00 98.75 73 PHE A O 1
ATOM 573 N N . LEU A 1 74 ? -15.515 0.344 12.946 1.00 98.75 74 LEU A N 1
ATOM 574 C CA . LEU A 1 74 ? -14.907 0.091 14.255 1.00 98.75 74 LEU A CA 1
ATOM 575 C C . LEU A 1 74 ? -15.160 1.255 15.222 1.00 98.75 74 LEU A C 1
ATOM 577 O O . LEU A 1 74 ? -15.487 1.030 16.389 1.00 98.75 74 LEU A O 1
ATOM 581 N N . SER A 1 75 ? -15.107 2.500 14.731 1.00 98.62 75 SER A N 1
ATOM 582 C CA . SER A 1 75 ? -15.422 3.680 15.546 1.00 98.62 75 SER 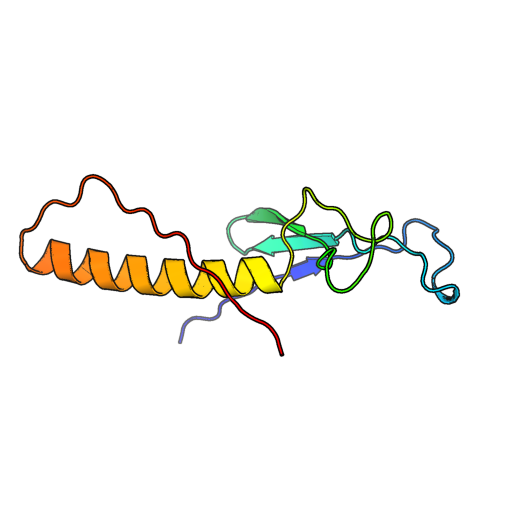A CA 1
ATOM 583 C C . SER A 1 75 ? -16.863 3.667 16.077 1.00 98.62 75 SER A C 1
ATOM 585 O O . SER A 1 75 ? -17.121 4.084 17.209 1.00 98.62 75 SER A O 1
ATOM 587 N N . ILE A 1 76 ? -17.815 3.154 15.291 1.00 98.69 76 ILE A N 1
ATOM 588 C CA . ILE A 1 76 ? -19.222 3.038 15.689 1.00 98.69 76 ILE A CA 1
ATOM 589 C C . ILE A 1 76 ? -19.407 1.898 16.689 1.00 98.69 76 ILE A C 1
ATOM 591 O O . ILE A 1 76 ? -20.090 2.093 17.697 1.00 98.69 76 ILE A O 1
ATOM 595 N N . ALA A 1 77 ? -18.806 0.733 16.432 1.00 98.69 77 ALA A N 1
ATOM 596 C CA . ALA A 1 77 ? -18.884 -0.427 17.320 1.00 98.69 77 ALA A CA 1
ATOM 597 C C . ALA A 1 77 ? -18.361 -0.084 18.724 1.00 98.69 77 ALA A C 1
ATOM 599 O O . ALA A 1 77 ? -19.073 -0.281 19.713 1.00 98.69 77 ALA A O 1
ATOM 600 N N . ALA A 1 78 ? -17.190 0.558 18.790 1.00 98.62 78 ALA A N 1
ATOM 601 C CA . ALA A 1 78 ? -16.588 1.018 20.038 1.00 98.62 78 ALA A CA 1
ATOM 602 C C . ALA A 1 78 ? -17.499 2.002 20.791 1.00 98.62 78 ALA A C 1
ATOM 604 O O . ALA A 1 78 ? -17.755 1.833 21.982 1.00 98.62 78 ALA A O 1
ATOM 605 N N . ARG A 1 79 ? -18.074 2.996 20.094 1.00 98.62 79 ARG A N 1
ATOM 606 C CA . ARG A 1 79 ? -19.012 3.968 20.696 1.00 98.62 79 ARG A CA 1
ATOM 607 C C . ARG A 1 79 ? -20.287 3.334 21.251 1.00 98.62 79 ARG A C 1
ATOM 609 O O . ARG A 1 79 ? -20.946 3.950 22.084 1.00 98.62 79 ARG A O 1
ATOM 616 N N . ARG A 1 80 ? -20.658 2.144 20.778 1.00 98.56 80 ARG A N 1
ATOM 617 C CA . ARG A 1 80 ? -21.834 1.394 21.239 1.00 98.56 80 ARG A CA 1
ATOM 618 C C . ARG A 1 80 ? -21.504 0.327 22.285 1.00 98.56 80 ARG A C 1
ATOM 620 O O . ARG A 1 80 ? -22.414 -0.365 22.724 1.00 98.56 80 ARG A O 1
ATOM 627 N N . GLY A 1 81 ? -20.242 0.211 22.701 1.00 98.44 81 GLY A N 1
ATOM 628 C CA . GLY A 1 81 ? -19.811 -0.755 23.712 1.00 98.44 81 GLY A CA 1
ATOM 629 C C . GLY A 1 81 ? -19.674 -2.189 23.196 1.00 98.44 81 GLY A C 1
ATOM 630 O O . GLY A 1 81 ? -19.620 -3.111 24.005 1.00 98.44 81 GLY A O 1
ATOM 631 N N . PHE A 1 82 ? -19.618 -2.394 21.876 1.00 98.69 82 PHE A N 1
ATOM 632 C CA . PHE A 1 82 ? -19.296 -3.700 21.306 1.00 98.69 82 PHE A CA 1
ATOM 633 C C . PHE A 1 82 ? -17.781 -3.891 21.249 1.00 98.69 82 PHE A C 1
ATOM 635 O O . PHE A 1 82 ? -17.054 -2.999 20.809 1.00 98.69 82 PHE A O 1
ATOM 642 N N . VAL A 1 83 ? -17.319 -5.071 21.660 1.00 98.56 83 VAL A N 1
ATOM 643 C CA . VAL A 1 83 ? -15.929 -5.506 21.493 1.00 98.56 83 VAL A CA 1
ATOM 644 C C . VAL A 1 83 ? -15.830 -6.268 20.174 1.00 98.56 83 VAL A C 1
ATOM 646 O O . VAL A 1 83 ? -16.594 -7.203 19.947 1.00 98.56 83 VAL A O 1
ATOM 649 N N . VAL A 1 84 ? -14.930 -5.833 19.293 1.00 98.31 84 VAL A N 1
ATOM 650 C CA . VAL A 1 84 ? -14.656 -6.478 18.003 1.00 98.31 84 VAL A CA 1
ATOM 651 C C . VAL A 1 84 ? -13.251 -7.060 18.069 1.00 98.31 84 VAL A C 1
ATOM 653 O O . VAL A 1 84 ? -12.285 -6.303 18.102 1.00 98.31 84 VAL A O 1
ATOM 656 N N . ASP A 1 85 ? -13.147 -8.388 18.095 1.00 98.56 85 ASP A N 1
ATOM 657 C CA . ASP A 1 85 ? -11.853 -9.080 18.171 1.00 98.56 85 ASP A CA 1
ATOM 658 C C . ASP A 1 85 ? -11.190 -9.252 16.797 1.00 98.56 85 ASP A C 1
ATOM 660 O O . ASP A 1 85 ? -9.966 -9.287 16.695 1.00 98.56 85 ASP A O 1
ATOM 664 N N . HIS A 1 86 ? -11.991 -9.357 15.732 1.00 98.56 86 HIS A N 1
ATOM 665 C CA . HIS A 1 86 ? -11.507 -9.571 14.368 1.00 98.56 86 HIS A CA 1
ATOM 666 C C . HIS A 1 86 ? -12.401 -8.876 13.342 1.00 98.56 86 HIS A C 1
ATOM 668 O O . HIS A 1 86 ? -13.627 -8.874 13.469 1.00 98.56 86 HIS A O 1
ATOM 674 N N . TYR A 1 87 ? -11.776 -8.325 12.305 1.00 98.50 87 TYR A N 1
ATOM 675 C CA . TYR A 1 87 ? -12.435 -7.798 11.117 1.00 98.50 87 TYR A CA 1
ATOM 676 C C . TYR A 1 87 ? -11.637 -8.238 9.891 1.00 98.50 87 TYR A C 1
ATOM 678 O O . TYR A 1 87 ? -10.422 -8.062 9.842 1.00 98.50 87 TYR A O 1
ATOM 686 N N . GLN A 1 88 ? -12.327 -8.788 8.899 1.00 98.50 88 GLN A N 1
ATOM 687 C CA . GLN A 1 88 ? -11.760 -9.143 7.606 1.00 98.50 88 GLN A CA 1
ATOM 688 C C . GLN A 1 88 ? -12.766 -8.774 6.526 1.00 98.50 88 GLN A C 1
ATOM 690 O O . GLN A 1 88 ? -13.955 -9.063 6.663 1.00 98.50 88 GLN A O 1
ATOM 695 N N . ASP A 1 89 ? -12.266 -8.141 5.472 1.00 98.56 89 ASP A N 1
ATOM 696 C CA . ASP A 1 89 ? -13.033 -7.760 4.295 1.00 98.56 89 ASP A CA 1
ATOM 697 C C . ASP A 1 89 ? -12.283 -8.219 3.039 1.00 98.56 89 ASP A C 1
ATOM 699 O O . ASP A 1 89 ? -11.082 -7.985 2.904 1.00 98.56 89 ASP A O 1
ATOM 703 N N . GLU A 1 90 ? -12.994 -8.903 2.146 1.00 98.25 90 GLU A N 1
ATOM 704 C CA . GLU A 1 90 ? -12.497 -9.400 0.859 1.00 98.25 90 GLU A CA 1
ATOM 705 C C . GLU A 1 90 ? -13.053 -8.505 -0.254 1.00 98.25 90 GLU A C 1
ATOM 707 O O . GLU A 1 90 ? -13.906 -8.899 -1.052 1.00 98.25 90 GLU A O 1
ATOM 712 N N . ALA A 1 91 ? -12.612 -7.247 -0.253 1.00 98.19 91 ALA A N 1
ATOM 713 C CA . ALA A 1 91 ? -13.112 -6.233 -1.169 1.00 98.19 91 ALA A CA 1
ATOM 714 C C . ALA A 1 91 ? -12.653 -6.487 -2.614 1.00 98.19 91 ALA A C 1
ATOM 716 O O . ALA A 1 91 ? -11.495 -6.812 -2.871 1.00 98.19 91 ALA A O 1
ATOM 717 N N . VAL A 1 92 ? -13.559 -6.269 -3.571 1.00 97.94 92 VAL A N 1
ATOM 718 C CA . VAL A 1 92 ? -13.290 -6.402 -5.010 1.00 97.94 92 VAL A CA 1
ATOM 719 C C . VAL A 1 92 ? -13.658 -5.105 -5.724 1.00 97.94 92 VAL A C 1
ATOM 721 O O . VAL A 1 92 ? -14.772 -4.599 -5.575 1.00 97.94 92 VAL A O 1
ATOM 724 N N . GLY A 1 93 ? -12.728 -4.587 -6.527 1.00 96.62 93 GLY A N 1
ATOM 725 C CA . GLY A 1 93 ? -12.967 -3.496 -7.471 1.00 96.62 93 GLY A CA 1
ATOM 726 C C . GLY A 1 93 ? -13.041 -4.015 -8.904 1.00 96.62 93 GLY A C 1
ATOM 727 O O . GLY A 1 93 ? -12.286 -4.905 -9.283 1.00 96.62 93 GLY A O 1
ATOM 728 N N . VAL A 1 94 ? -13.938 -3.448 -9.709 1.00 96.06 94 VAL A N 1
ATOM 729 C CA . VAL A 1 94 ? -14.016 -3.715 -11.152 1.00 96.06 94 VAL A CA 1
ATOM 730 C C . VAL A 1 94 ? -13.709 -2.418 -11.887 1.00 96.06 94 VAL A C 1
ATOM 732 O O . VAL A 1 94 ? -14.421 -1.430 -11.707 1.00 96.06 94 VAL A O 1
ATOM 735 N N . MET A 1 95 ? -12.655 -2.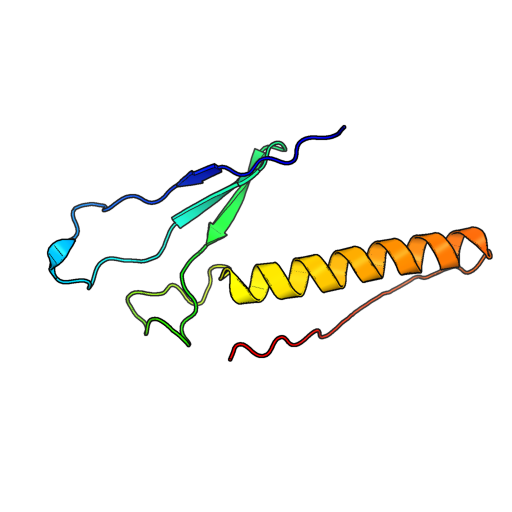434 -12.703 1.00 91.06 95 MET A N 1
ATOM 736 C CA . MET A 1 95 ? -12.277 -1.314 -13.568 1.00 91.06 95 MET A CA 1
ATOM 737 C C . MET A 1 95 ? -12.952 -1.482 -14.937 1.00 91.06 95 MET A C 1
ATOM 739 O O . MET A 1 95 ? -13.018 -2.601 -15.449 1.00 91.06 95 MET A O 1
ATOM 743 N N . ALA A 1 96 ? -13.482 -0.393 -15.500 1.00 75.56 96 ALA A N 1
ATOM 744 C CA . ALA A 1 96 ? -14.213 -0.361 -16.772 1.00 75.56 96 ALA A CA 1
ATOM 745 C C . ALA A 1 96 ? -13.566 0.606 -17.768 1.00 75.56 96 ALA A C 1
ATOM 747 O O . ALA A 1 96 ? -13.012 1.631 -17.308 1.00 75.56 96 ALA A O 1
#

Nearest PDB structures (foldseek):
  2d7v-assembly1_B  TM=9.910E-01  e=6.050E-11  Vibrio cholerae O1 biovar El Tor str. N16961
  4v4j-assembly1_m  TM=3.850E-01  e=4.115E+00  Thermus thermophilus HB27
  8amz-assembly1_I  TM=4.088E-01  e=4.115E+00  Spinacia oleracea
  6j30-assembly1_L  TM=4.478E-01  e=8.170E+00  Saccharomyces cerevisiae S288C

Secondary structure (DSSP, 8-state):
-----EEEE---TT--TTTT-S---EEEEETTS-EEEE---TTTS-TTTS-TTSB-HHHHHHHHHHHHHHHHHHHHHHHTT---------------